Protein AF-A0A0K2ZF15-F1 (afdb_monomer)

Nearest PDB structures (foldseek):
  7ak7-assembly1_D  TM=7.467E-01  e=1.989E-06  Salmonella enterica subsp. enterica serovar Typhimurium
  5zgn-assembly1_E  TM=5.861E-01  e=1.326E-03  Klebsiella pneumoniae subsp. pneumoniae HS11286
  6ajm-assembly1_C  TM=5.854E-01  e=2.428E-03  Escherichia coli
  6gts-assembly1_C-2  TM=5.522E-01  e=2.824E-03  Escherichia coli
  6sbx-assembly1_C  TM=6.448E-01  e=7.921E+00  Myxococcus xanthus

Structure (mmCIF, N/CA/C/O backbone):
data_AF-A0A0K2ZF15-F1
#
_entry.id   AF-A0A0K2ZF15-F1
#
loop_
_atom_site.group_PDB
_atom_site.id
_atom_site.type_symbol
_atom_site.label_atom_id
_atom_site.label_alt_id
_atom_site.label_comp_id
_atom_site.label_asym_id
_atom_site.label_entity_id
_atom_site.label_seq_id
_atom_site.pdbx_PDB_ins_code
_atom_site.Cartn_x
_atom_site.Cartn_y
_atom_site.Cartn_z
_atom_site.occupancy
_atom_site.B_iso_or_equiv
_atom_site.auth_seq_id
_atom_site.auth_comp_id
_atom_site.auth_asym_id
_atom_site.auth_atom_id
_atom_site.pdbx_PDB_model_num
ATOM 1 N N . MET A 1 1 ? 7.737 22.684 11.074 1.00 41.53 1 MET A N 1
ATOM 2 C CA . MET A 1 1 ? 7.594 21.955 9.797 1.00 41.53 1 MET A CA 1
ATOM 3 C C . MET A 1 1 ? 8.632 20.847 9.806 1.00 41.53 1 MET A C 1
ATOM 5 O O . MET A 1 1 ? 9.815 21.159 9.779 1.00 41.53 1 MET A O 1
ATOM 9 N N . SER A 1 2 ? 8.227 19.591 9.988 1.00 46.03 2 SER A N 1
ATOM 10 C CA . SER A 1 2 ? 9.177 18.470 9.993 1.00 46.03 2 SER A CA 1
ATOM 11 C C . SER A 1 2 ? 9.717 18.275 8.579 1.00 46.03 2 SER A C 1
ATOM 13 O O . SER A 1 2 ? 8.934 18.143 7.641 1.00 46.03 2 SER A O 1
ATOM 15 N N . ALA A 1 3 ? 11.040 18.305 8.419 1.00 55.06 3 ALA A N 1
ATOM 16 C CA . ALA A 1 3 ? 11.682 18.090 7.130 1.00 55.06 3 ALA A CA 1
ATOM 17 C C . ALA A 1 3 ? 11.364 16.674 6.621 1.00 55.06 3 ALA A C 1
ATOM 19 O O . ALA A 1 3 ? 11.584 15.689 7.330 1.00 55.06 3 ALA A O 1
ATOM 20 N N . VAL A 1 4 ? 10.835 16.573 5.400 1.00 65.75 4 VAL A N 1
ATOM 21 C CA . VAL A 1 4 ? 10.626 15.288 4.726 1.00 65.75 4 VAL A CA 1
ATOM 22 C C . VAL A 1 4 ? 12.006 14.730 4.393 1.00 65.75 4 VAL A C 1
ATOM 24 O O . VAL A 1 4 ? 12.701 15.244 3.521 1.00 65.75 4 VAL A O 1
ATOM 27 N N . THR A 1 5 ? 12.438 13.709 5.129 1.00 74.62 5 THR A N 1
ATOM 28 C CA . THR A 1 5 ? 13.700 13.025 4.837 1.00 74.62 5 THR A CA 1
ATOM 29 C C . THR A 1 5 ? 13.482 12.080 3.659 1.00 74.62 5 THR A C 1
ATOM 31 O O . THR A 1 5 ? 12.660 11.166 3.732 1.00 74.62 5 THR A O 1
ATOM 34 N N . SER A 1 6 ? 14.185 12.306 2.549 1.00 80.62 6 SER A N 1
ATOM 35 C CA . SER A 1 6 ? 14.199 11.365 1.429 1.00 80.62 6 SER A CA 1
ATOM 36 C C . SER A 1 6 ? 15.121 10.184 1.752 1.00 80.62 6 SER A C 1
ATOM 38 O O . SER A 1 6 ? 16.151 10.334 2.413 1.00 80.62 6 SER A O 1
ATOM 40 N N . LYS A 1 7 ? 14.741 8.979 1.310 1.00 88.12 7 LYS A N 1
ATOM 41 C CA . LYS A 1 7 ? 15.544 7.755 1.447 1.00 88.12 7 LYS A CA 1
ATOM 42 C C . LYS A 1 7 ? 15.753 7.124 0.079 1.00 88.12 7 LYS A C 1
ATOM 44 O O . LYS A 1 7 ? 14.819 7.037 -0.711 1.00 88.12 7 LYS A O 1
ATOM 49 N N . VAL A 1 8 ? 16.974 6.663 -0.178 1.00 89.56 8 VAL A N 1
ATOM 50 C CA . VAL A 1 8 ? 17.312 5.943 -1.411 1.00 89.56 8 VAL A CA 1
ATOM 51 C C . VAL A 1 8 ? 16.790 4.512 -1.321 1.00 89.56 8 VAL A C 1
ATOM 53 O O . VAL A 1 8 ? 17.033 3.826 -0.327 1.00 89.56 8 VAL A O 1
ATOM 56 N N . ILE A 1 9 ? 16.110 4.055 -2.373 1.00 88.00 9 ILE A N 1
ATOM 57 C CA . ILE A 1 9 ? 15.646 2.673 -2.507 1.00 88.00 9 ILE A CA 1
ATOM 58 C C . ILE A 1 9 ? 16.432 2.010 -3.639 1.00 88.00 9 ILE A C 1
ATOM 60 O O . ILE A 1 9 ? 16.368 2.447 -4.785 1.00 88.00 9 ILE A O 1
ATOM 64 N N . ASN A 1 10 ? 17.195 0.966 -3.310 1.00 90.69 10 ASN A N 1
ATOM 65 C CA . ASN A 1 10 ? 18.014 0.230 -4.272 1.00 90.69 10 ASN A CA 1
ATOM 66 C C . ASN A 1 10 ? 17.318 -1.075 -4.672 1.00 90.69 10 ASN A C 1
ATOM 68 O O . ASN A 1 10 ? 16.985 -1.886 -3.808 1.00 90.69 10 ASN A O 1
ATOM 72 N N . PHE A 1 11 ? 17.166 -1.310 -5.976 1.00 84.00 11 PHE A N 1
ATOM 73 C CA . PHE A 1 11 ? 16.584 -2.537 -6.519 1.00 84.00 11 PHE A CA 1
ATOM 74 C C . PHE A 1 11 ? 17.563 -3.244 -7.455 1.00 84.00 11 PHE A C 1
ATOM 76 O O . PHE A 1 11 ? 18.267 -2.607 -8.235 1.00 84.00 11 PHE A O 1
ATOM 83 N N . ARG A 1 12 ? 17.573 -4.581 -7.408 1.00 91.06 12 ARG A N 1
ATOM 84 C CA . ARG A 1 12 ? 18.198 -5.418 -8.439 1.00 91.06 12 ARG A CA 1
ATOM 85 C C . ARG A 1 12 ? 17.105 -6.099 -9.248 1.00 91.06 12 ARG A C 1
ATOM 87 O O . ARG A 1 12 ? 16.304 -6.843 -8.689 1.00 91.06 12 ARG A O 1
ATOM 94 N N . ALA A 1 13 ? 17.095 -5.853 -10.552 1.00 89.00 13 ALA A N 1
ATOM 95 C CA . ALA A 1 13 ? 16.156 -6.457 -11.485 1.00 89.00 13 ALA A CA 1
ATOM 96 C C . ALA A 1 13 ? 16.908 -7.352 -12.487 1.00 89.00 13 ALA A C 1
ATOM 98 O O . ALA A 1 13 ? 17.961 -6.955 -12.982 1.00 89.00 13 ALA A O 1
ATOM 99 N N . PRO A 1 14 ? 16.389 -8.550 -12.813 1.00 96.62 14 PRO A N 1
ATOM 100 C CA . PRO A 1 14 ? 16.865 -9.324 -13.955 1.00 96.62 14 PRO A CA 1
ATOM 101 C C . PRO A 1 14 ? 16.711 -8.537 -15.264 1.00 96.62 14 PRO A C 1
ATOM 103 O O . PRO A 1 14 ? 15.718 -7.826 -15.432 1.00 96.62 14 PRO A O 1
ATOM 106 N N . ALA A 1 15 ? 17.627 -8.741 -16.215 1.00 96.19 15 ALA A N 1
ATOM 107 C CA . ALA A 1 15 ? 17.666 -8.000 -17.482 1.00 96.19 15 ALA A CA 1
ATOM 108 C C . ALA A 1 15 ? 16.328 -8.014 -18.244 1.00 96.19 15 ALA A C 1
ATOM 110 O O . ALA A 1 15 ? 15.891 -6.981 -18.738 1.00 96.19 15 ALA A O 1
ATOM 111 N N . ALA A 1 16 ? 15.625 -9.151 -18.265 1.00 96.81 16 ALA A N 1
ATOM 112 C CA . ALA A 1 16 ? 14.321 -9.261 -18.922 1.00 96.81 16 ALA A CA 1
ATOM 113 C C . ALA A 1 16 ? 13.247 -8.351 -18.293 1.00 96.81 16 ALA A C 1
ATOM 115 O O . ALA A 1 16 ? 12.459 -7.738 -19.007 1.00 96.81 16 ALA A O 1
ATOM 116 N N . LYS A 1 17 ? 13.227 -8.226 -16.958 1.00 95.12 17 LYS A N 1
ATOM 117 C CA . LYS A 1 17 ? 12.286 -7.329 -16.268 1.00 95.12 17 LYS A CA 1
ATOM 118 C C . LYS A 1 17 ? 12.652 -5.868 -16.499 1.00 95.12 17 LYS A C 1
ATOM 120 O O . LYS A 1 17 ? 11.764 -5.043 -16.663 1.00 95.12 17 LYS A O 1
ATOM 125 N N . GLN A 1 18 ? 13.948 -5.562 -16.533 1.00 94.12 18 GLN A N 1
ATOM 126 C CA . GLN A 1 18 ? 14.421 -4.219 -16.842 1.00 94.12 18 GLN A CA 1
ATOM 127 C C . GLN A 1 18 ? 14.035 -3.804 -18.267 1.00 94.12 18 GLN A C 1
ATOM 129 O O . GLN A 1 18 ? 13.485 -2.7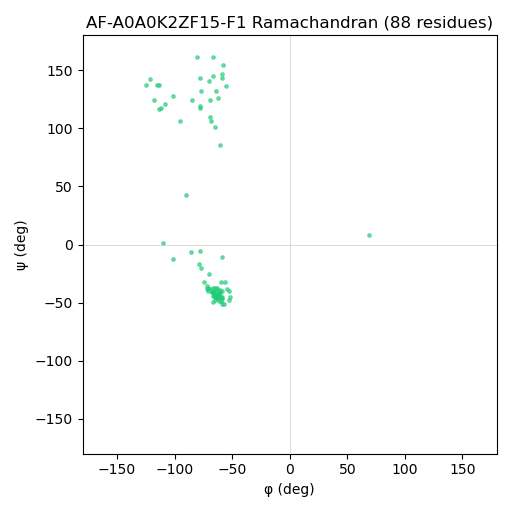26 -18.436 1.00 94.12 18 GLN A O 1
ATOM 134 N N . ALA A 1 19 ? 14.228 -4.672 -19.263 1.00 96.19 19 ALA A N 1
ATOM 135 C CA . ALA A 1 19 ? 13.840 -4.391 -20.646 1.00 96.19 19 ALA A CA 1
ATOM 136 C C . ALA A 1 19 ? 12.334 -4.106 -20.790 1.00 96.19 19 ALA A C 1
ATOM 138 O O . ALA A 1 19 ? 11.945 -3.189 -21.507 1.00 96.19 19 ALA A O 1
ATOM 139 N N . LEU A 1 20 ? 11.487 -4.850 -20.068 1.00 96.50 20 LEU A N 1
ATOM 140 C CA . LEU A 1 20 ? 10.045 -4.600 -20.038 1.00 96.50 20 LEU A CA 1
ATOM 141 C C . LEU A 1 20 ? 9.707 -3.223 -19.445 1.00 96.50 20 LEU A C 1
ATOM 143 O O . LEU A 1 20 ? 8.897 -2.495 -20.014 1.00 96.50 20 LEU A O 1
ATOM 147 N N . ILE A 1 21 ? 10.323 -2.868 -18.313 1.00 94.62 21 ILE A N 1
ATOM 148 C CA . ILE A 1 21 ? 10.114 -1.562 -17.669 1.00 94.62 21 ILE A CA 1
ATOM 149 C C . ILE A 1 21 ? 10.585 -0.441 -18.593 1.00 94.62 21 ILE A C 1
ATOM 151 O O . ILE A 1 21 ? 9.873 0.539 -18.771 1.00 94.62 21 ILE A O 1
ATOM 155 N N . ASP A 1 22 ? 11.752 -0.597 -19.210 1.00 94.50 22 ASP A N 1
ATOM 156 C CA . ASP A 1 22 ? 12.341 0.406 -20.092 1.00 94.50 22 ASP A CA 1
ATOM 157 C C . ASP A 1 22 ? 11.442 0.684 -21.301 1.00 94.50 22 ASP A C 1
ATOM 159 O O . ASP A 1 22 ? 11.219 1.844 -21.642 1.00 94.50 22 ASP A O 1
ATOM 163 N N . HIS A 1 23 ? 10.844 -0.359 -21.882 1.00 96.88 23 HIS A N 1
ATOM 164 C CA . HIS A 1 23 ? 9.883 -0.191 -22.965 1.00 96.88 23 HIS A CA 1
ATOM 165 C C . HIS A 1 23 ? 8.592 0.512 -22.500 1.00 96.88 23 HIS A C 1
ATOM 167 O O . HIS A 1 23 ? 8.091 1.398 -23.189 1.00 96.88 23 HIS A O 1
ATOM 173 N N . ALA A 1 24 ? 8.068 0.180 -21.315 1.00 96.44 24 ALA A N 1
ATOM 174 C CA . ALA A 1 24 ? 6.890 0.855 -20.759 1.00 96.44 24 ALA A CA 1
ATOM 175 C C . ALA A 1 24 ? 7.157 2.341 -20.447 1.00 96.44 24 ALA A C 1
ATOM 177 O O . ALA A 1 24 ? 6.300 3.197 -20.669 1.00 96.44 24 ALA A O 1
ATOM 178 N N . VAL A 1 25 ? 8.361 2.657 -19.974 1.00 97.00 25 VAL A N 1
ATOM 179 C CA . VAL A 1 25 ? 8.835 4.029 -19.750 1.00 97.00 25 VAL A CA 1
ATOM 180 C C . VAL A 1 25 ? 8.898 4.801 -21.070 1.00 97.00 25 VAL A C 1
ATOM 182 O O . VAL A 1 25 ? 8.408 5.923 -21.140 1.00 97.00 25 VAL A O 1
ATOM 185 N N . GLU A 1 26 ? 9.419 4.188 -22.135 1.00 96.81 26 GLU A N 1
ATOM 186 C CA . GLU A 1 26 ? 9.464 4.801 -23.469 1.00 96.81 26 GLU A CA 1
ATOM 187 C C . GLU A 1 26 ? 8.061 5.109 -24.015 1.00 96.81 26 GLU A C 1
ATOM 189 O O . GLU A 1 26 ? 7.817 6.211 -24.499 1.00 96.81 26 GLU A O 1
ATOM 194 N N . VAL A 1 27 ? 7.120 4.169 -23.883 1.00 97.25 27 VAL A N 1
ATOM 195 C CA . VAL A 1 27 ? 5.732 4.347 -24.347 1.00 97.25 27 VAL A CA 1
ATOM 196 C C . VAL A 1 27 ? 4.973 5.382 -23.513 1.00 97.25 27 VAL A C 1
ATOM 198 O O . VAL A 1 27 ? 4.178 6.145 -24.058 1.00 97.25 27 VAL A O 1
ATOM 201 N N . SER A 1 28 ? 5.196 5.417 -22.198 1.00 93.62 28 SER A N 1
ATOM 202 C CA . SER A 1 28 ? 4.521 6.365 -21.300 1.00 93.62 28 SER A CA 1
ATOM 203 C C . SER A 1 28 ? 5.095 7.783 -21.362 1.00 93.62 28 SER A C 1
ATOM 205 O O . SER A 1 28 ? 4.421 8.725 -20.950 1.00 93.62 28 SER A O 1
ATOM 207 N N . GLY A 1 29 ? 6.332 7.952 -21.846 1.00 94.06 29 GLY A N 1
ATOM 208 C CA . GLY A 1 29 ? 7.043 9.233 -21.842 1.00 94.06 29 GLY A CA 1
ATOM 209 C C . GLY A 1 29 ? 7.440 9.725 -20.443 1.00 94.06 29 GLY A C 1
ATOM 210 O O . GLY A 1 29 ? 7.893 10.860 -20.300 1.00 94.06 29 GLY A O 1
ATOM 211 N N . MET A 1 30 ? 7.265 8.897 -19.409 1.00 92.50 30 MET A N 1
ATOM 212 C CA . MET A 1 30 ? 7.601 9.233 -18.025 1.00 92.50 30 MET A CA 1
ATOM 213 C C . MET A 1 30 ? 9.097 9.051 -17.759 1.00 92.50 30 MET A C 1
ATOM 215 O O . MET A 1 30 ? 9.798 8.323 -18.460 1.00 92.50 30 MET A O 1
ATOM 219 N N . ASN A 1 31 ? 9.611 9.666 -16.693 1.00 93.50 31 ASN A N 1
ATOM 220 C CA . ASN A 1 31 ? 10.935 9.308 -16.195 1.00 93.50 31 ASN A CA 1
ATOM 221 C C . ASN A 1 31 ? 10.894 7.909 -15.555 1.00 93.50 31 ASN A C 1
ATOM 223 O O . ASN A 1 31 ? 9.977 7.590 -14.800 1.00 93.50 31 ASN A O 1
ATOM 227 N N . ARG A 1 32 ? 11.934 7.093 -15.768 1.00 90.75 32 ARG A N 1
ATOM 228 C CA . ARG A 1 32 ? 12.046 5.731 -15.218 1.00 90.75 32 ARG A CA 1
ATOM 229 C C . ARG A 1 32 ? 11.824 5.673 -13.704 1.00 90.75 32 ARG A C 1
ATOM 231 O O . ARG A 1 32 ? 11.117 4.791 -13.229 1.00 90.75 32 ARG A O 1
ATOM 238 N N . THR A 1 33 ? 12.432 6.584 -12.943 1.00 91.88 33 THR A N 1
ATOM 239 C CA . THR A 1 33 ? 12.298 6.590 -11.474 1.00 91.88 33 THR A CA 1
ATOM 240 C C . THR A 1 33 ? 10.870 6.896 -11.037 1.00 91.88 33 THR A C 1
ATOM 242 O O . THR A 1 33 ? 10.369 6.255 -10.120 1.00 91.88 33 THR A O 1
ATOM 245 N N . GLU A 1 34 ? 10.220 7.851 -11.699 1.00 92.31 34 GLU A N 1
ATOM 246 C CA . GLU A 1 34 ? 8.840 8.248 -11.414 1.00 92.31 34 GLU A CA 1
ATOM 247 C C . GLU A 1 34 ? 7.874 7.113 -11.752 1.00 92.31 34 GLU A C 1
ATOM 249 O O . GLU A 1 34 ? 7.137 6.667 -10.881 1.00 92.31 34 GLU A O 1
ATOM 254 N N . PHE A 1 35 ? 8.000 6.537 -12.950 1.00 94.50 35 PHE A N 1
ATOM 255 C CA . PHE A 1 35 ? 7.212 5.384 -13.382 1.00 94.50 35 PHE A CA 1
ATOM 256 C C . PHE A 1 35 ? 7.289 4.219 -12.383 1.00 94.50 35 PHE A C 1
ATOM 258 O 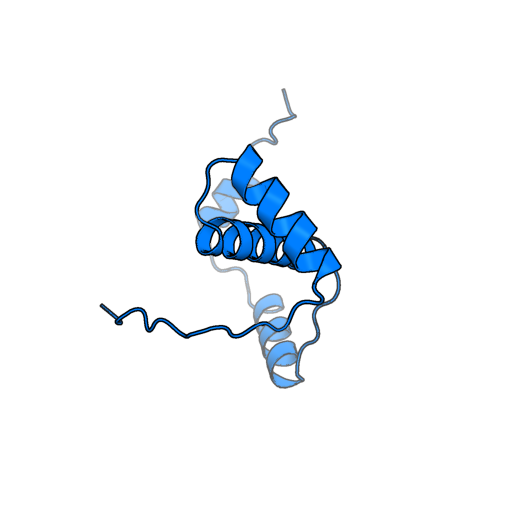O . PHE A 1 35 ? 6.273 3.647 -11.994 1.00 94.50 35 PHE A O 1
ATOM 265 N N . ILE A 1 36 ? 8.502 3.868 -11.936 1.00 93.38 36 ILE A N 1
ATOM 266 C CA . ILE A 1 36 ? 8.694 2.777 -10.973 1.00 93.38 36 ILE A CA 1
ATOM 267 C C . ILE A 1 36 ? 8.087 3.133 -9.612 1.00 93.38 36 ILE A C 1
ATOM 269 O O . ILE A 1 36 ? 7.438 2.282 -9.003 1.00 93.38 36 ILE A O 1
ATOM 273 N N . LEU A 1 37 ? 8.302 4.353 -9.110 1.00 93.56 37 LEU A N 1
ATOM 274 C CA . LEU A 1 37 ? 7.765 4.768 -7.813 1.00 93.56 37 LEU A CA 1
ATOM 275 C C . LEU A 1 37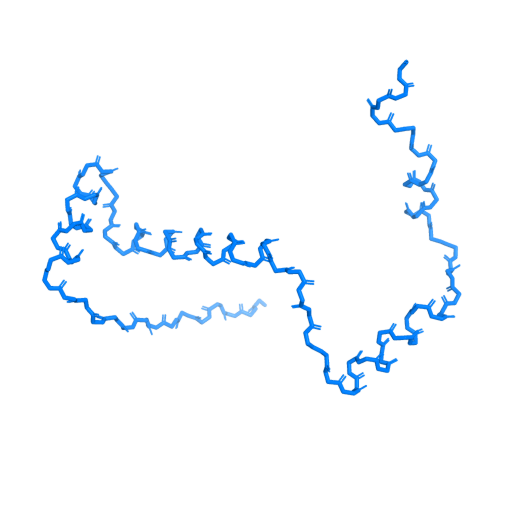 ? 6.239 4.782 -7.817 1.00 93.56 37 LEU A C 1
ATOM 277 O O . LEU A 1 37 ? 5.638 4.263 -6.875 1.00 93.56 37 LEU A O 1
ATOM 281 N N . ASP A 1 38 ? 5.625 5.303 -8.873 1.00 94.62 38 ASP A N 1
ATOM 282 C CA . ASP A 1 38 ? 4.174 5.371 -9.003 1.00 94.62 38 ASP A CA 1
ATOM 283 C C . ASP A 1 38 ? 3.564 3.977 -9.088 1.00 94.62 38 ASP A C 1
ATOM 285 O O . ASP A 1 38 ? 2.664 3.665 -8.306 1.00 94.62 38 ASP A O 1
ATOM 289 N N . ALA A 1 39 ? 4.118 3.102 -9.931 1.00 95.00 39 ALA A N 1
ATOM 290 C CA . ALA A 1 39 ? 3.656 1.723 -10.058 1.00 95.00 39 ALA A CA 1
ATOM 291 C C . ALA A 1 39 ? 3.779 0.944 -8.735 1.00 95.00 39 ALA A C 1
ATOM 293 O O . ALA A 1 39 ? 2.874 0.203 -8.343 1.00 95.00 39 ALA A O 1
ATOM 294 N N . VAL A 1 40 ? 4.885 1.120 -7.999 1.00 94.50 40 VAL A N 1
ATOM 295 C CA . VAL A 1 40 ? 5.067 0.488 -6.681 1.00 94.50 40 VAL A CA 1
ATOM 296 C C . VAL A 1 40 ? 4.078 1.052 -5.660 1.00 94.50 40 VAL A C 1
ATOM 298 O O . VAL A 1 40 ? 3.511 0.286 -4.881 1.00 94.50 40 VAL A O 1
ATOM 301 N N . C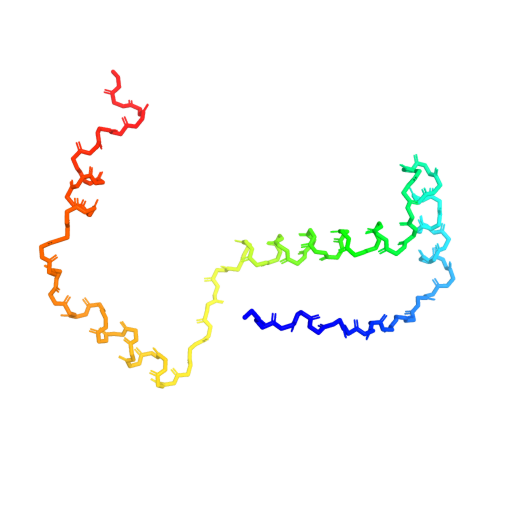YS A 1 41 ? 3.837 2.366 -5.659 1.00 95.94 41 CYS A N 1
ATOM 302 C CA . CYS A 1 41 ? 2.881 3.003 -4.754 1.00 95.94 41 CYS A CA 1
ATOM 303 C C . CYS A 1 41 ? 1.438 2.599 -5.055 1.00 95.94 41 CYS A C 1
ATOM 305 O O . CYS A 1 41 ? 0.659 2.388 -4.129 1.00 95.94 41 CYS A O 1
ATOM 307 N N . GLU A 1 42 ? 1.067 2.502 -6.328 1.00 97.31 42 GLU A N 1
ATOM 308 C CA . GLU A 1 42 ? -0.228 1.985 -6.762 1.00 97.31 42 GLU A CA 1
ATOM 309 C C . GLU A 1 42 ? -0.419 0.558 -6.269 1.00 97.31 42 GLU A C 1
ATOM 311 O O . GLU A 1 42 ? -1.377 0.286 -5.544 1.00 97.31 42 GLU A O 1
ATOM 316 N N . LYS A 1 43 ? 0.557 -0.321 -6.519 1.00 97.56 43 LYS A N 1
ATOM 317 C CA . LYS A 1 43 ? 0.453 -1.703 -6.059 1.00 97.56 43 LYS A CA 1
ATOM 318 C C . LYS A 1 43 ? 0.412 -1.818 -4.537 1.00 97.56 43 LYS A C 1
ATOM 320 O O . LYS A 1 43 ? -0.327 -2.638 -3.999 1.00 97.56 43 LYS A O 1
ATOM 325 N N . ALA A 1 44 ? 1.174 -0.991 -3.824 1.00 97.31 44 ALA A N 1
ATOM 326 C CA . ALA A 1 44 ? 1.114 -0.936 -2.368 1.00 97.31 44 ALA A CA 1
ATOM 327 C C . ALA A 1 44 ? -0.278 -0.507 -1.876 1.00 97.31 44 ALA A C 1
ATOM 329 O O . ALA A 1 44 ? -0.802 -1.110 -0.941 1.00 97.31 44 ALA A O 1
ATOM 330 N N . ARG A 1 45 ? -0.897 0.493 -2.519 1.00 97.56 45 ARG A N 1
ATOM 331 C CA . ARG A 1 45 ? -2.262 0.936 -2.200 1.00 97.56 45 ARG A CA 1
ATOM 332 C C . ARG A 1 45 ? -3.287 -0.165 -2.441 1.00 97.56 45 ARG A C 1
ATOM 334 O O . ARG A 1 45 ? -4.115 -0.375 -1.566 1.00 97.56 45 ARG A O 1
ATOM 341 N N . GLU A 1 46 ? -3.205 -0.883 -3.559 1.00 97.94 46 GLU A N 1
ATOM 342 C CA . GLU A 1 46 ? -4.078 -2.034 -3.835 1.00 97.94 46 GLU A CA 1
ATOM 343 C C . GLU A 1 46 ? -3.967 -3.097 -2.739 1.00 97.94 46 GLU A C 1
ATOM 345 O O . GLU A 1 46 ? -4.966 -3.489 -2.149 1.00 97.94 46 GLU A O 1
ATOM 350 N N . VAL A 1 47 ? -2.742 -3.510 -2.396 1.00 97.12 47 VAL A N 1
ATOM 351 C CA . VAL A 1 47 ? -2.512 -4.537 -1.367 1.00 97.12 47 VAL A CA 1
ATOM 352 C C . VAL A 1 47 ? -3.066 -4.110 -0.006 1.00 97.12 47 VAL A C 1
ATOM 354 O O . VAL A 1 47 ? -3.613 -4.936 0.722 1.00 97.12 47 VAL A O 1
ATOM 357 N N . LEU A 1 48 ? -2.928 -2.829 0.348 1.00 96.38 48 LEU A N 1
ATOM 358 C CA . LEU A 1 48 ? -3.479 -2.288 1.590 1.00 96.38 48 LEU A CA 1
ATOM 359 C C . LEU A 1 48 ? -5.007 -2.160 1.544 1.00 96.38 48 LEU A C 1
ATOM 361 O O . LEU A 1 48 ? -5.653 -2.388 2.561 1.00 96.38 48 LEU A O 1
ATOM 365 N N . ALA A 1 49 ? -5.587 -1.818 0.393 1.00 96.50 49 ALA A N 1
ATOM 366 C CA . ALA A 1 49 ? -7.036 -1.755 0.212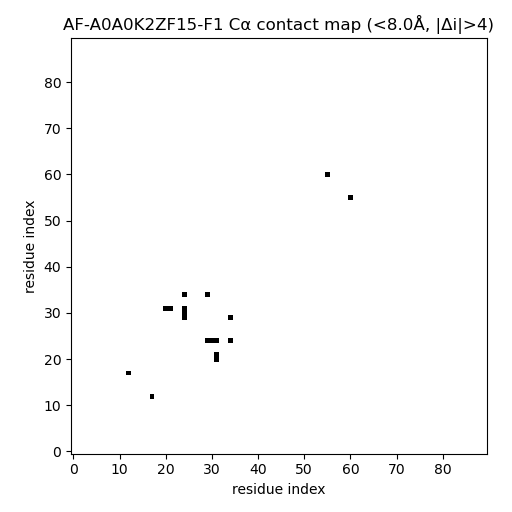 1.00 96.50 49 ALA A CA 1
ATOM 367 C C . ALA A 1 49 ? -7.680 -3.147 0.312 1.00 96.50 49 ALA A C 1
ATOM 369 O O . ALA A 1 49 ? -8.739 -3.292 0.918 1.00 96.50 49 ALA A O 1
ATOM 370 N N . ASP A 1 50 ? -7.000 -4.173 -0.200 1.00 96.69 50 ASP A N 1
ATOM 371 C CA . ASP A 1 50 ? -7.437 -5.570 -0.135 1.00 96.69 50 ASP A CA 1
ATOM 372 C C . ASP A 1 50 ? -7.187 -6.219 1.243 1.00 96.69 50 ASP A C 1
ATOM 374 O O . ASP A 1 50 ? -7.584 -7.365 1.493 1.00 96.69 50 ASP A O 1
ATOM 378 N N . GLN A 1 51 ? -6.520 -5.520 2.169 1.00 96.31 51 GLN A N 1
ATOM 379 C CA . GLN A 1 51 ? -6.204 -6.059 3.486 1.00 96.31 51 GLN A CA 1
ATOM 380 C C . GLN A 1 51 ? -7.469 -6.222 4.341 1.00 96.31 51 GLN A C 1
ATOM 382 O O . GLN A 1 51 ? -8.031 -5.267 4.867 1.00 96.31 51 GLN A O 1
ATOM 387 N N . THR A 1 52 ? -7.858 -7.475 4.581 1.00 95.25 52 THR A N 1
ATOM 388 C CA . THR A 1 52 ? -9.011 -7.824 5.435 1.00 95.25 52 THR A CA 1
ATOM 389 C C . THR A 1 52 ? -8.629 -8.277 6.844 1.00 95.25 52 THR A C 1
ATOM 391 O O . THR A 1 52 ? -9.489 -8.398 7.715 1.00 95.25 52 THR A O 1
ATOM 394 N N . ARG A 1 53 ? -7.344 -8.557 7.094 1.00 94.38 53 ARG A N 1
ATOM 395 C CA . ARG A 1 53 ? -6.849 -9.043 8.390 1.00 94.38 53 ARG A CA 1
ATOM 396 C C . ARG A 1 53 ? -5.861 -8.062 9.001 1.00 94.38 53 ARG A C 1
ATOM 398 O O . ARG A 1 53 ? -4.822 -7.768 8.410 1.00 94.38 53 ARG A O 1
ATOM 405 N N . PHE A 1 54 ? -6.154 -7.640 10.227 1.00 93.19 54 PHE A N 1
ATOM 406 C CA . PHE A 1 54 ? -5.310 -6.753 11.024 1.00 93.19 54 PHE A CA 1
ATOM 407 C C . PHE A 1 54 ? -4.786 -7.512 12.240 1.00 93.19 54 PHE A C 1
ATOM 409 O O . PHE A 1 54 ? -5.558 -7.966 13.083 1.00 93.19 54 PHE A O 1
ATOM 416 N N . ALA A 1 55 ? -3.467 -7.674 12.321 1.00 93.50 55 ALA A N 1
ATOM 417 C CA . ALA A 1 55 ? -2.822 -8.259 13.488 1.00 93.50 55 ALA A CA 1
ATOM 418 C C . ALA A 1 55 ? -2.590 -7.166 14.535 1.00 93.50 55 ALA A C 1
ATOM 420 O O . ALA A 1 55 ? -1.953 -6.153 14.244 1.00 93.50 55 ALA A O 1
ATOM 421 N N . LEU A 1 56 ? -3.101 -7.378 15.746 1.00 95.25 56 LEU A N 1
ATOM 422 C CA . LEU A 1 56 ? -2.932 -6.465 16.873 1.00 95.25 56 LEU A CA 1
ATOM 423 C C . LEU A 1 56 ? -2.081 -7.132 17.952 1.00 95.25 56 LEU A C 1
ATOM 425 O O . LEU A 1 56 ? -2.290 -8.297 18.290 1.00 95.25 56 LEU A O 1
ATOM 429 N N . SER A 1 57 ? -1.143 -6.381 18.526 1.00 96.69 57 SER A N 1
ATOM 430 C CA . SER A 1 57 ? -0.499 -6.775 19.777 1.00 96.69 57 SER A CA 1
ATOM 431 C C . SER A 1 57 ? -1.515 -6.755 20.931 1.00 96.69 57 SER A C 1
ATOM 433 O O . SER A 1 57 ? -2.538 -6.067 20.835 1.00 96.69 57 SER A O 1
ATOM 435 N N . PRO A 1 58 ? -1.243 -7.428 22.064 1.00 96.81 58 PRO A N 1
ATOM 436 C CA . PRO A 1 58 ? -2.139 -7.393 23.223 1.00 96.81 58 PRO A CA 1
ATOM 437 C C . PRO A 1 58 ? -2.465 -5.969 23.699 1.00 96.81 58 PRO A C 1
ATOM 439 O O . PRO A 1 58 ? -3.613 -5.666 24.015 1.00 96.81 58 PRO A O 1
ATOM 442 N N . GLN A 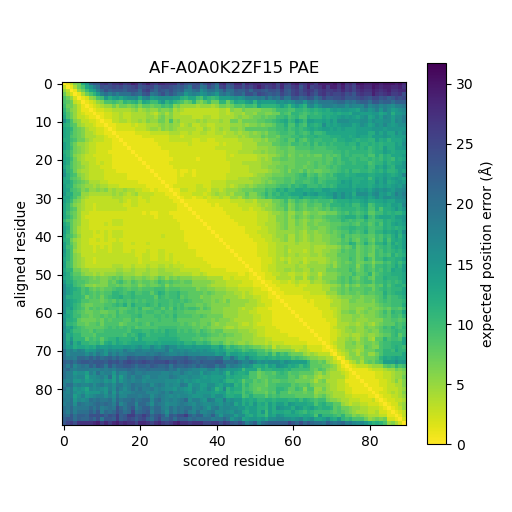1 59 ? -1.482 -5.062 23.670 1.00 97.31 59 GLN A N 1
ATOM 443 C CA . GLN A 1 59 ? -1.674 -3.657 24.041 1.00 97.31 59 GLN A CA 1
ATOM 444 C C . GLN A 1 59 ? -2.579 -2.914 23.046 1.00 97.31 59 GLN A C 1
ATOM 446 O O . GLN A 1 59 ? -3.425 -2.115 23.447 1.00 97.31 59 GLN A O 1
ATOM 451 N N . GLN A 1 60 ? -2.412 -3.169 21.744 1.00 96.94 60 GLN A N 1
ATOM 452 C CA . GLN A 1 60 ? -3.260 -2.573 20.711 1.00 96.94 60 GLN A CA 1
ATOM 453 C C . GLN A 1 60 ? -4.700 -3.079 20.822 1.00 96.94 60 GLN A C 1
ATOM 455 O O . GLN A 1 60 ? -5.624 -2.280 20.703 1.00 96.94 60 GLN A O 1
ATOM 460 N N . LEU A 1 61 ? -4.886 -4.369 21.111 1.00 95.81 61 LEU A N 1
ATOM 461 C CA . LEU A 1 61 ? -6.205 -4.962 21.313 1.00 95.81 61 LEU A CA 1
ATOM 462 C C . LEU A 1 61 ? -6.898 -4.398 22.561 1.00 95.81 61 LEU A C 1
ATOM 464 O O . LEU A 1 61 ? -8.063 -4.022 22.492 1.00 95.81 61 LEU A O 1
ATOM 468 N N . GLN A 1 62 ? -6.180 -4.262 23.680 1.00 96.69 62 GLN A N 1
ATOM 469 C CA . GLN A 1 62 ? -6.727 -3.648 24.893 1.00 96.69 62 GLN A CA 1
ATOM 470 C C . GLN A 1 62 ? -7.172 -2.203 24.637 1.00 96.69 62 GLN A C 1
ATOM 472 O O . GLN A 1 62 ? -8.269 -1.814 25.034 1.00 96.69 62 GLN A O 1
ATOM 477 N N . ARG A 1 63 ? -6.343 -1.410 23.945 1.00 96.00 63 ARG A N 1
ATOM 478 C CA . ARG A 1 63 ? -6.692 -0.035 23.570 1.00 96.00 63 ARG A CA 1
ATOM 479 C C . ARG A 1 63 ? -7.902 0.007 22.638 1.00 96.00 63 ARG A C 1
ATOM 481 O O . ARG A 1 63 ? -8.746 0.880 22.794 1.00 96.00 63 ARG A O 1
ATOM 488 N N . PHE A 1 64 ? -7.972 -0.907 21.674 1.00 94.81 64 PHE A N 1
ATOM 489 C CA . PHE A 1 64 ? -9.096 -1.010 20.751 1.00 94.81 64 PHE A CA 1
ATOM 490 C C . PHE A 1 64 ? -10.404 -1.305 21.494 1.00 94.81 64 PHE A C 1
ATOM 492 O O . PHE A 1 64 ? -11.369 -0.570 21.318 1.00 94.81 64 PHE A O 1
ATOM 499 N N . ASN A 1 65 ? -10.410 -2.291 22.395 1.00 95.56 65 ASN A N 1
ATOM 500 C CA . ASN A 1 65 ? -11.590 -2.619 23.197 1.00 95.56 65 ASN A CA 1
ATOM 501 C C . ASN A 1 65 ? -12.012 -1.453 24.099 1.00 95.56 65 ASN A C 1
ATOM 503 O O . ASN A 1 65 ? -13.180 -1.092 24.113 1.00 95.56 65 ASN A O 1
ATOM 507 N N . ALA A 1 66 ? -11.062 -0.782 24.758 1.00 95.38 66 ALA A N 1
ATOM 508 C CA . ALA A 1 66 ? -11.373 0.387 25.581 1.00 95.38 66 ALA A CA 1
ATOM 509 C C . ALA A 1 66 ? -12.042 1.526 24.785 1.00 95.38 66 ALA A C 1
ATOM 511 O O . ALA A 1 66 ? -12.864 2.251 25.334 1.00 95.38 66 ALA A O 1
ATOM 512 N N . LEU A 1 67 ? -11.702 1.690 23.499 1.00 91.75 67 LEU A N 1
ATOM 513 C CA . LEU A 1 67 ? -12.357 2.661 22.616 1.00 91.75 67 LEU A CA 1
ATOM 514 C C . LEU A 1 67 ? -13.759 2.216 22.181 1.00 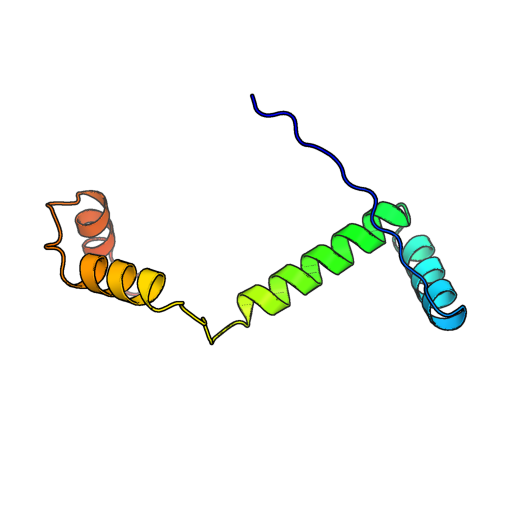91.75 67 LEU A C 1
ATOM 516 O O . LEU A 1 67 ? -14.607 3.075 21.968 1.00 91.75 67 LEU A O 1
ATOM 520 N N . LEU A 1 68 ? -13.996 0.910 22.037 1.00 90.50 68 LEU A N 1
ATOM 521 C CA . LEU A 1 68 ? -15.322 0.370 21.726 1.00 90.50 68 LEU A CA 1
ATOM 522 C C . LEU A 1 68 ? -16.278 0.465 22.919 1.00 90.50 68 LEU A C 1
ATOM 524 O O . LEU A 1 68 ? -17.453 0.766 22.731 1.00 90.50 68 LEU A O 1
ATOM 528 N N . ASP A 1 69 ? -15.768 0.231 24.127 1.00 92.62 69 ASP A N 1
ATOM 529 C CA . ASP A 1 69 ? -16.552 0.268 25.365 1.00 92.62 69 ASP A CA 1
ATOM 530 C C . ASP A 1 69 ? -16.800 1.703 25.865 1.00 92.62 69 ASP A C 1
ATOM 532 O O . ASP A 1 69 ? -17.663 1.934 26.716 1.00 92.62 69 ASP A O 1
ATOM 536 N N . ALA A 1 70 ? -16.037 2.680 25.363 1.00 88.50 70 ALA A N 1
ATOM 537 C CA . ALA A 1 70 ? -16.194 4.076 25.738 1.00 88.50 70 ALA A CA 1
ATOM 538 C C . ALA A 1 70 ? -17.574 4.605 25.298 1.00 88.50 70 ALA A C 1
ATOM 540 O O . ALA A 1 70 ? -17.957 4.439 24.135 1.00 88.50 70 ALA A O 1
ATOM 541 N N . PRO A 1 71 ? -18.320 5.295 26.181 1.00 84.06 71 PRO A N 1
ATOM 542 C CA . PRO A 1 71 ? -19.567 5.937 25.796 1.00 84.06 71 PRO A CA 1
ATOM 543 C C . PRO A 1 71 ? -19.343 6.893 24.624 1.00 84.06 71 PRO A C 1
ATOM 545 O O . PRO A 1 71 ? -18.397 7.684 24.626 1.00 84.06 71 PRO A O 1
ATOM 548 N N . LEU A 1 72 ? -20.244 6.861 23.639 1.00 77.44 72 LEU A N 1
ATOM 549 C CA . LEU A 1 72 ? -20.267 7.880 22.597 1.00 77.44 72 LEU A CA 1
ATOM 550 C C . LEU A 1 72 ? -20.623 9.219 23.247 1.00 77.44 72 LEU A C 1
ATOM 552 O O . LEU A 1 72 ? -21.791 9.496 23.530 1.00 77.44 72 LEU A O 1
ATOM 556 N N . GLU A 1 73 ? -19.618 10.060 23.481 1.00 77.88 73 GLU A N 1
ATOM 557 C CA . GLU A 1 73 ? -19.870 11.448 23.845 1.00 77.88 73 GLU A CA 1
ATOM 558 C C . GLU A 1 73 ? -20.704 12.122 22.752 1.00 77.88 73 GLU A C 1
ATOM 560 O O . GLU A 1 73 ? -20.697 11.694 21.594 1.00 77.88 73 GLU A O 1
ATOM 565 N N . SER A 1 74 ? -21.455 13.165 23.117 1.00 76.06 74 SER A N 1
ATOM 566 C CA . SER A 1 74 ? -22.362 13.866 22.205 1.00 76.06 74 SER A CA 1
ATOM 567 C C . SER A 1 74 ? -21.604 14.471 21.015 1.00 76.06 74 SER A C 1
ATOM 569 O O . SER A 1 74 ? -21.245 15.647 21.012 1.00 76.06 74 SER A O 1
ATOM 571 N N . ASN A 1 75 ? -21.397 13.663 19.977 1.00 81.19 75 ASN A N 1
ATOM 572 C CA . ASN A 1 75 ? -20.607 14.006 18.812 1.00 81.19 75 ASN A CA 1
ATOM 573 C C . ASN A 1 75 ? -21.532 14.522 17.707 1.00 81.19 75 ASN A C 1
ATOM 575 O O . ASN A 1 75 ? -22.266 13.763 17.064 1.00 81.19 75 ASN A O 1
ATOM 579 N N . ALA A 1 76 ? -21.487 15.836 17.485 1.00 86.00 76 ALA A N 1
ATOM 580 C CA . ALA A 1 76 ? -22.287 16.507 16.466 1.00 86.00 76 ALA A CA 1
ATOM 581 C C . ALA A 1 76 ? -22.060 15.932 15.054 1.00 86.00 76 ALA A C 1
ATOM 583 O O . ALA A 1 76 ? -23.003 15.882 14.266 1.00 86.00 76 ALA A O 1
ATOM 584 N N . ALA A 1 77 ? -20.852 15.444 14.742 1.00 85.44 77 ALA A N 1
ATOM 585 C CA . ALA A 1 77 ? -20.547 14.839 13.447 1.00 85.44 77 ALA A CA 1
ATOM 586 C C . ALA A 1 77 ? -21.219 13.468 13.27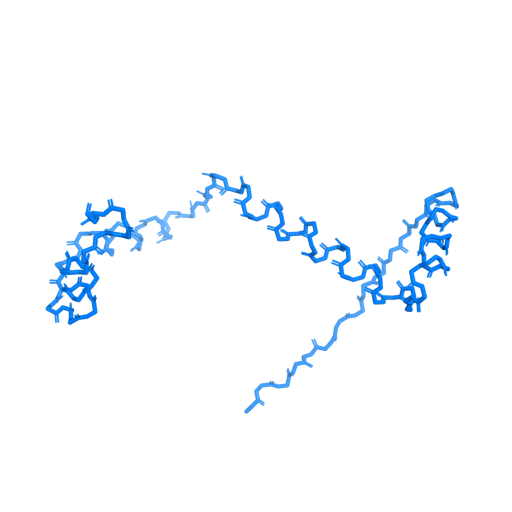6 1.00 85.44 77 ALA A C 1
ATOM 588 O O . ALA A 1 77 ? -21.770 13.203 12.211 1.00 85.44 77 ALA A O 1
ATOM 589 N N . ILE A 1 78 ? -21.250 12.633 14.326 1.00 84.94 78 ILE A N 1
ATOM 590 C CA . ILE A 1 78 ? -21.954 11.337 14.292 1.00 84.94 78 ILE A CA 1
ATOM 591 C C . ILE A 1 78 ? -23.459 11.560 14.126 1.00 84.94 78 ILE A C 1
ATOM 593 O O . ILE A 1 78 ? -24.080 10.922 13.281 1.00 84.94 78 ILE A O 1
ATOM 597 N N . ARG A 1 79 ? -24.047 12.505 14.873 1.00 86.81 79 ARG A N 1
ATOM 598 C CA . ARG A 1 79 ? -25.473 12.845 14.720 1.00 86.81 79 ARG A CA 1
ATOM 599 C C . ARG A 1 79 ? -25.789 13.315 13.306 1.00 86.81 79 ARG A C 1
ATOM 601 O O . ARG A 1 79 ? -26.731 12.823 12.703 1.00 86.81 79 ARG A O 1
ATOM 608 N N . ARG A 1 80 ? -24.969 14.214 12.753 1.00 89.69 80 ARG A N 1
ATOM 609 C CA . ARG A 1 80 ? -25.114 14.677 11.369 1.00 89.69 80 ARG A CA 1
ATOM 610 C C . ARG A 1 80 ? -25.025 13.520 10.372 1.00 89.69 80 ARG A C 1
ATOM 612 O O . ARG A 1 80 ? -25.855 13.465 9.473 1.00 89.69 80 ARG A O 1
ATOM 619 N N . LEU A 1 81 ? -24.056 12.616 10.528 1.00 87.38 81 LEU A N 1
ATOM 620 C CA . LEU A 1 81 ? -23.895 11.449 9.657 1.00 87.38 81 LEU A CA 1
ATOM 621 C C . LEU A 1 81 ? -25.137 10.551 9.691 1.00 87.38 81 LEU A C 1
ATOM 623 O O . LEU A 1 81 ? -25.666 10.220 8.639 1.00 87.38 81 LEU A O 1
ATOM 627 N N . LEU A 1 82 ? -25.631 10.211 10.885 1.00 86.88 82 LEU A N 1
ATOM 628 C CA . LEU A 1 82 ? -26.798 9.336 11.055 1.00 86.88 82 LEU A CA 1
ATOM 629 C C . LEU A 1 82 ? -28.121 9.992 10.630 1.00 86.88 82 LEU A C 1
ATOM 631 O O . LEU A 1 82 ? -29.061 9.291 10.278 1.00 86.88 82 LEU A O 1
ATOM 635 N N . SER A 1 83 ? -28.209 11.324 10.667 1.00 8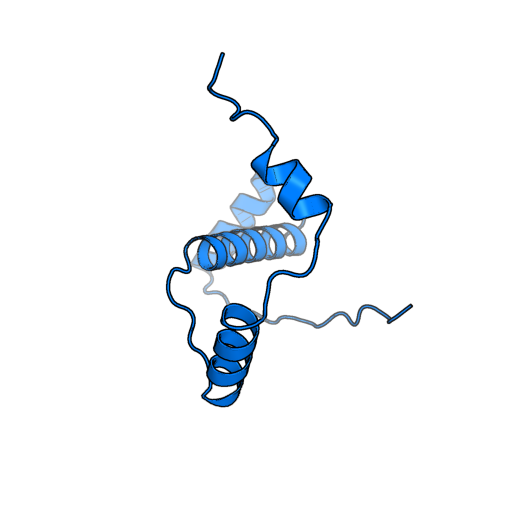9.88 83 SER A N 1
ATOM 636 C CA . SER A 1 83 ? -29.356 12.089 10.160 1.00 89.88 83 SER A CA 1
ATOM 637 C C . SER A 1 83 ? -29.282 12.395 8.662 1.00 89.88 83 SER A C 1
ATOM 639 O O . SER A 1 83 ? -30.220 12.981 8.126 1.00 89.88 83 SER A O 1
ATOM 641 N N . THR A 1 84 ? -28.174 12.072 7.988 1.00 91.38 84 THR A N 1
ATOM 642 C CA . THR A 1 84 ? -28.050 12.304 6.547 1.00 91.38 84 THR A CA 1
ATOM 643 C C . THR A 1 84 ? -28.816 11.196 5.818 1.00 91.38 84 THR A C 1
ATOM 645 O O . THR A 1 84 ? -28.467 10.031 6.010 1.00 91.38 84 THR A O 1
ATOM 648 N N . PRO A 1 85 ? -29.847 11.524 5.011 1.00 88.44 85 PRO A N 1
ATOM 649 C CA . PRO A 1 85 ? -30.590 10.522 4.251 1.00 88.44 85 PRO A CA 1
ATOM 650 C C . PRO A 1 85 ? -29.640 9.762 3.331 1.00 88.44 85 PRO A C 1
ATOM 652 O O . PRO A 1 85 ? -28.682 10.342 2.799 1.00 88.44 85 PRO A O 1
ATOM 655 N N . ALA A 1 86 ? -29.874 8.462 3.169 1.00 85.69 86 ALA A N 1
ATOM 656 C CA . ALA A 1 86 ? -28.976 7.668 2.356 1.00 85.69 86 ALA A CA 1
ATOM 657 C C . ALA A 1 86 ? -29.073 8.108 0.879 1.00 85.69 86 ALA A C 1
ATOM 659 O O . ALA A 1 86 ? -30.164 8.439 0.412 1.00 85.69 86 ALA A O 1
ATOM 660 N N . PRO A 1 87 ? -27.970 8.085 0.104 1.00 85.94 87 PRO A N 1
ATOM 661 C CA . PRO A 1 87 ? -27.956 8.546 -1.292 1.00 85.94 87 PRO A CA 1
ATOM 662 C C . PRO A 1 87 ? -28.932 7.828 -2.240 1.00 85.94 87 PRO A C 1
ATOM 664 O O . PRO A 1 87 ? -29.078 8.236 -3.386 1.00 85.94 87 PRO A O 1
ATOM 667 N N . TRP A 1 88 ? -29.542 6.729 -1.795 1.00 86.12 88 TRP A N 1
ATOM 668 C CA . TRP A 1 88 ? -30.474 5.898 -2.556 1.00 86.12 88 TRP A CA 1
ATOM 669 C C . TRP A 1 88 ? -31.928 5.993 -2.064 1.00 86.12 88 TRP A C 1
ATOM 671 O O . TRP A 1 88 ? -32.784 5.307 -2.611 1.00 86.12 88 TRP A O 1
ATOM 681 N N . GLU A 1 89 ? -32.229 6.811 -1.052 1.00 82.25 89 GLU A N 1
ATOM 682 C CA . GLU A 1 89 ? -33.583 6.997 -0.496 1.00 82.25 89 GLU A CA 1
ATOM 683 C C . GLU A 1 89 ? -34.360 8.130 -1.192 1.00 82.25 89 GLU A C 1
ATOM 685 O O . GLU A 1 89 ? -35.010 8.950 -0.543 1.00 82.25 89 GLU A O 1
ATOM 690 N N . HIS A 1 90 ? -34.271 8.191 -2.522 1.00 59.88 90 HIS A N 1
ATOM 691 C CA . HIS A 1 90 ? -35.092 9.095 -3.332 1.00 59.88 90 HIS A CA 1
ATOM 692 C C . HIS A 1 90 ? -36.512 8.563 -3.533 1.00 59.88 90 HIS A C 1
ATOM 694 O O . HIS A 1 90 ? -36.656 7.352 -3.817 1.00 59.88 90 HIS A O 1
#

Solvent-accessible surface area (backbone atoms only — not comparable to full-atom values): 5898 Å² total; per-residue (Å²): 132,84,79,83,78,85,78,91,84,89,83,89,70,60,68,72,60,46,54,53,51,52,52,52,27,63,75,67,70,49,56,64,69,56,53,52,51,50,55,52,52,50,52,50,48,52,56,59,71,69,56,87,79,82,90,66,54,73,68,54,46,52,53,49,49,54,61,69,72,45,78,86,65,96,45,67,66,59,53,52,57,74,68,48,79,60,98,79,76,122

InterPro domains:
  IPR010985 Ribbon-helix-helix [SSF47598] (7-82)
  IPR014795 Antitoxin TacA 1-like [PF08681] (9-83)
  IPR014795 Antitoxin TacA 1-like [PTHR35401] (3-89)

Secondary structure (DSSP, 8-state):
--------------HHHHHHHHHHHHHHT--HHHHHHHHHHHHHHHHHHT-------HHHHHHHHHHHHS-----HHHHHHHTSPPTT--

Radius of gyration: 22.66 Å; Cα contacts (8 Å, |Δi|>4): 9; chains: 1; bounding box: 53×31×50 Å

Foldseek 3Di:
DDDDDDDDDDDDDDPVVVVVLVVVCVVVVHDSVVSVVVVVVVVVVVVVVPDPDDDDDPVRVVVVVVVVPDDDDPDPVVVVVVPDPDPPPD

Sequence (90 aa):
MSAVTSKVINFRAPAAKQALIDHAVEVSGMNRTEFILDAVCEKAREVLADQTRFALSPQQLQRFNALLDAPLESNAAIRRLLSTPAPWEH

Mean predicted aligned error: 8.8 Å

Organism: NCBI:txid487906

pLDDT: mean 89.78, std 10.5, range [41.53, 97.94]